Protein AF-A0A4Z0QQQ1-F1 (afdb_monomer_lite)

Structure (mmCIF, N/CA/C/O backbone):
data_AF-A0A4Z0QQQ1-F1
#
_entry.id   AF-A0A4Z0QQQ1-F1
#
loop_
_atom_site.group_PDB
_atom_site.id
_atom_site.type_symbol
_atom_site.label_atom_id
_atom_site.label_alt_id
_atom_site.label_comp_id
_atom_site.label_asym_id
_atom_site.label_entity_id
_atom_site.label_seq_id
_atom_site.pdbx_PDB_ins_code
_atom_site.Cartn_x
_atom_site.Cartn_y
_atom_site.Cartn_z
_atom_site.occupancy
_atom_site.B_iso_or_equiv
_atom_site.auth_seq_id
_atom_site.auth_comp_id
_atom_site.auth_asym_id
_atom_site.auth_atom_id
_atom_site.pdbx_PDB_model_num
ATOM 1 N N . MET A 1 1 ? -60.550 -62.034 16.118 1.00 42.09 1 MET A N 1
ATOM 2 C CA . MET A 1 1 ? -59.163 -62.390 15.754 1.00 42.09 1 MET A CA 1
ATOM 3 C C . MET A 1 1 ? -58.544 -61.155 15.108 1.00 42.09 1 MET A C 1
ATOM 5 O O . MET A 1 1 ? -58.956 -60.855 13.997 1.00 42.09 1 MET A O 1
ATOM 9 N N . LYS A 1 2 ? -57.626 -60.482 15.833 1.00 39.50 2 LYS A N 1
ATOM 10 C CA . LYS A 1 2 ? -56.804 -59.295 15.478 1.00 39.50 2 LYS A CA 1
ATOM 11 C C . LYS A 1 2 ? -57.533 -57.987 15.138 1.00 39.50 2 LYS A C 1
ATOM 13 O O . LYS A 1 2 ? -58.481 -58.012 14.375 1.00 39.50 2 LYS A O 1
ATOM 18 N N . ASP A 1 3 ? -57.077 -56.791 15.489 1.00 44.31 3 ASP A N 1
ATOM 19 C CA . ASP A 1 3 ? -56.323 -56.190 16.608 1.00 44.31 3 ASP A CA 1
ATOM 20 C C . ASP A 1 3 ? -56.329 -54.678 16.269 1.00 44.31 3 ASP A C 1
ATOM 22 O O . ASP A 1 3 ? -55.948 -54.344 15.144 1.00 44.31 3 ASP A O 1
ATOM 26 N N . PRO A 1 4 ? -56.771 -53.750 17.141 1.00 48.44 4 PRO A N 1
ATOM 27 C CA . PRO A 1 4 ? -56.826 -52.325 16.823 1.00 48.44 4 PRO A CA 1
ATOM 28 C C . PRO A 1 4 ? -55.568 -51.629 17.356 1.00 48.44 4 PRO A C 1
ATOM 30 O O . PRO A 1 4 ? -55.574 -51.058 18.442 1.00 48.44 4 PRO A O 1
ATOM 33 N N . LYS A 1 5 ? -54.455 -51.721 16.625 1.00 47.34 5 LYS A N 1
ATOM 34 C CA . LYS A 1 5 ? -53.219 -50.982 16.932 1.00 47.34 5 LYS A CA 1
ATOM 35 C C . LYS A 1 5 ? -52.421 -50.700 15.662 1.00 47.34 5 LYS A C 1
ATOM 37 O O . LYS A 1 5 ? -51.537 -51.468 15.302 1.00 47.34 5 LYS A O 1
ATOM 42 N N . SER A 1 6 ? -52.724 -49.582 15.011 1.00 45.16 6 SER A N 1
ATOM 43 C CA . SER A 1 6 ? -51.764 -48.860 14.158 1.00 45.16 6 SER A CA 1
ATOM 44 C C . SER A 1 6 ? -52.236 -47.429 13.861 1.00 45.16 6 SER A C 1
ATOM 46 O O . SER A 1 6 ? -52.055 -46.933 12.756 1.00 45.16 6 SER A O 1
ATOM 48 N N . GLU A 1 7 ? -52.886 -46.785 14.836 1.00 46.78 7 GLU A N 1
ATOM 49 C CA . GLU A 1 7 ? -53.282 -45.362 14.792 1.00 46.78 7 GLU A CA 1
ATOM 50 C C . GLU A 1 7 ? -52.497 -44.512 15.810 1.00 46.78 7 GLU A C 1
ATOM 52 O O . GLU A 1 7 ? -52.749 -43.325 15.981 1.00 46.78 7 GLU A O 1
ATOM 57 N N . GLN A 1 8 ? -51.509 -45.114 16.473 1.00 43.97 8 GLN A N 1
ATOM 58 C CA . GLN A 1 8 ? -50.489 -44.421 17.252 1.00 43.97 8 GLN A CA 1
ATOM 59 C C . GLN A 1 8 ? -49.208 -44.487 16.435 1.00 43.97 8 GLN A C 1
ATOM 61 O O . GLN A 1 8 ? -48.732 -45.589 16.198 1.00 43.97 8 GLN A O 1
ATOM 66 N N . ASP A 1 9 ? -48.774 -43.334 15.921 1.00 42.41 9 ASP A N 1
ATOM 67 C CA . ASP A 1 9 ? -47.376 -42.972 15.598 1.00 42.41 9 ASP A CA 1
ATOM 68 C C . ASP A 1 9 ? -47.282 -41.744 14.671 1.00 42.41 9 ASP A C 1
ATOM 70 O O . ASP A 1 9 ? -46.243 -41.483 14.069 1.00 42.41 9 ASP A O 1
ATOM 74 N N . GLN A 1 10 ? -48.333 -40.923 14.574 1.00 41.22 10 GLN A N 1
ATOM 75 C CA . GLN A 1 10 ? -48.206 -39.559 14.041 1.00 41.22 10 GLN A CA 1
ATOM 76 C C . GLN A 1 10 ? -48.867 -38.518 14.952 1.00 41.22 10 GLN A C 1
ATOM 78 O O . GLN A 1 10 ? -49.454 -37.540 14.505 1.00 41.22 10 GLN A O 1
ATOM 83 N N . GLU A 1 11 ? -48.689 -38.687 16.261 1.00 43.47 11 GLU A N 1
ATOM 84 C CA . GLU A 1 11 ? -48.630 -37.559 17.194 1.00 43.47 11 GLU A CA 1
ATOM 85 C C . GLU A 1 11 ? -47.199 -36.991 17.187 1.00 43.47 11 GLU A C 1
ATOM 87 O O . GLU A 1 11 ? -46.450 -37.101 18.152 1.00 43.47 11 GLU A O 1
ATOM 92 N N . VAL A 1 12 ? -46.780 -36.367 16.082 1.00 46.19 12 VAL A N 1
ATOM 93 C CA . VAL A 1 12 ? -45.604 -35.480 16.109 1.00 46.19 12 VAL A CA 1
ATOM 94 C C . VAL A 1 12 ? -46.102 -34.056 16.327 1.00 46.19 12 VAL A C 1
ATOM 96 O O . VAL A 1 12 ? -46.286 -33.265 15.410 1.00 46.19 12 VAL A O 1
ATOM 99 N N . ASN A 1 13 ? -46.419 -33.820 17.598 1.00 44.34 13 ASN A N 1
ATOM 100 C CA . ASN A 1 13 ? -46.290 -32.579 18.353 1.00 44.34 13 ASN A CA 1
ATOM 101 C C . ASN A 1 13 ? -46.355 -31.261 17.551 1.00 44.34 13 ASN A C 1
ATOM 103 O O . ASN A 1 13 ? -45.357 -30.739 17.058 1.00 44.34 13 ASN A O 1
ATOM 107 N N . LYS A 1 14 ? -47.552 -30.671 17.541 1.00 46.72 14 LYS A N 1
ATOM 108 C CA . LYS A 1 14 ? -47.892 -29.364 16.965 1.00 46.72 14 LYS A CA 1
ATOM 109 C C . LYS A 1 14 ? -47.519 -28.178 17.876 1.00 46.72 14 LYS A C 1
ATOM 111 O O . LYS A 1 14 ? -48.187 -27.150 17.832 1.00 46.72 14 LYS A O 1
ATOM 116 N N . ASN A 1 15 ? -46.467 -28.307 18.687 1.00 40.41 15 ASN A N 1
ATOM 117 C CA . ASN A 1 15 ? -45.947 -27.234 19.542 1.00 40.41 15 ASN A CA 1
ATOM 118 C C . ASN A 1 15 ? -44.596 -26.731 19.019 1.00 40.41 15 ASN A C 1
ATOM 120 O O . ASN A 1 15 ? -43.582 -26.782 19.713 1.00 40.41 15 ASN A O 1
ATOM 124 N N . SER A 1 16 ? -44.564 -26.233 17.784 1.00 47.38 16 SER A N 1
ATOM 125 C CA . SER A 1 16 ? -43.471 -25.365 17.353 1.00 47.38 16 SER A CA 1
ATOM 126 C C . SER A 1 16 ? -43.732 -23.969 17.918 1.00 47.38 16 SER A C 1
ATOM 128 O O . SER A 1 16 ? -44.649 -23.274 17.477 1.00 47.38 16 SER A O 1
ATOM 130 N N . VAL A 1 17 ? -42.946 -23.604 18.932 1.00 46.91 17 VAL A N 1
ATOM 131 C CA . VAL A 1 17 ? -42.748 -22.236 19.436 1.00 46.91 17 VAL A CA 1
ATOM 132 C C . VAL A 1 17 ? -42.812 -21.237 18.267 1.00 46.91 17 VAL A C 1
ATOM 134 O O . VAL A 1 17 ? -42.185 -21.511 17.242 1.00 46.91 17 VAL A O 1
ATOM 137 N N . PRO A 1 18 ? -43.544 -20.109 18.368 1.00 45.59 18 PRO A N 1
ATOM 138 C CA . PRO A 1 18 ? -43.595 -19.130 17.288 1.00 45.59 18 PRO A CA 1
ATOM 139 C C . PRO A 1 18 ? -42.171 -18.656 16.989 1.00 45.59 18 PRO A C 1
ATOM 141 O O . PRO A 1 18 ? -41.492 -18.102 17.852 1.00 45.59 18 PRO A O 1
ATOM 144 N N . THR A 1 19 ? -41.697 -18.944 15.781 1.00 51.25 19 THR A N 1
ATOM 145 C CA . THR A 1 19 ? -40.333 -18.685 15.336 1.00 51.25 19 THR A CA 1
ATOM 146 C C . THR A 1 19 ? -40.106 -17.172 15.271 1.00 51.25 19 THR A C 1
ATOM 148 O O . THR A 1 19 ? -40.460 -16.514 14.301 1.00 51.25 19 THR A O 1
ATOM 151 N N . ILE A 1 20 ? -39.491 -16.596 16.308 1.00 53.69 20 ILE A N 1
ATOM 152 C CA . ILE A 1 20 ? -39.020 -15.192 16.339 1.00 53.69 20 ILE A CA 1
ATOM 153 C C . ILE A 1 20 ? -37.845 -14.969 15.344 1.00 53.69 20 ILE A C 1
ATOM 155 O O . ILE A 1 20 ? -37.378 -13.853 15.135 1.00 53.69 20 ILE A O 1
ATOM 159 N N . SER A 1 21 ? -37.388 -16.035 14.680 1.00 58.62 21 SER A N 1
ATOM 160 C CA . SER A 1 21 ? -36.176 -16.093 13.855 1.00 58.62 21 SER A CA 1
ATOM 161 C C . SER A 1 21 ? -36.237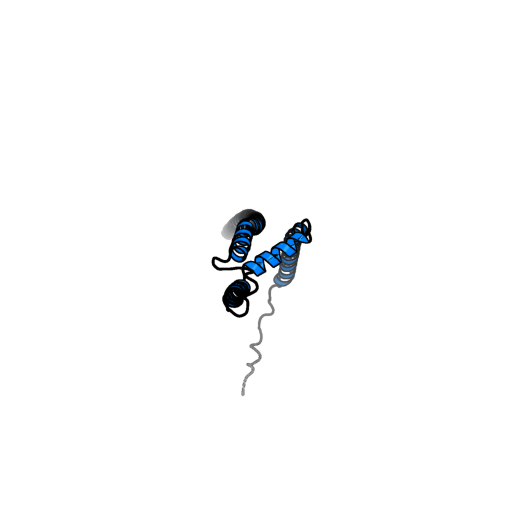 -15.262 12.566 1.00 58.62 21 SER A C 1
ATOM 163 O O . SER A 1 21 ? -35.264 -14.587 12.237 1.00 58.62 21 SER A O 1
ATOM 165 N N . ASP A 1 22 ? -37.364 -15.253 11.852 1.00 61.09 22 ASP A N 1
ATOM 166 C CA . ASP A 1 22 ? -37.384 -14.740 10.470 1.00 61.09 22 ASP A CA 1
ATOM 167 C C . ASP A 1 22 ? -37.420 -13.202 10.419 1.00 61.09 22 ASP A C 1
ATOM 169 O O . ASP A 1 22 ? -36.726 -12.569 9.627 1.00 61.09 22 ASP A O 1
ATOM 173 N N . ALA A 1 23 ? -38.136 -12.569 11.355 1.00 61.34 23 ALA A N 1
ATOM 174 C CA . ALA A 1 23 ? -38.195 -11.109 11.460 1.00 61.34 23 ALA A CA 1
ATOM 175 C C . ALA A 1 23 ? -36.884 -10.483 11.980 1.00 61.34 23 ALA A C 1
ATOM 177 O O . ALA A 1 23 ? -36.629 -9.295 11.763 1.00 61.34 23 ALA A O 1
ATOM 178 N N . HIS A 1 24 ? -36.068 -11.252 12.707 1.00 63.09 24 HIS A N 1
ATOM 179 C CA . HIS A 1 24 ? -34.756 -10.813 13.186 1.00 63.09 24 HIS A CA 1
ATOM 180 C C . HIS A 1 24 ? -33.672 -11.005 12.124 1.00 63.09 24 HIS A C 1
ATOM 182 O O . HIS A 1 24 ? -32.846 -10.107 11.965 1.00 63.09 24 HIS A O 1
ATOM 188 N N . ALA A 1 25 ? -33.731 -12.084 11.339 1.00 66.12 25 ALA A N 1
ATOM 189 C CA . ALA A 1 25 ? -32.849 -12.294 10.192 1.00 66.12 25 ALA A CA 1
ATOM 190 C C . ALA A 1 25 ? -32.957 -11.141 9.174 1.00 66.12 25 ALA A C 1
ATOM 192 O O . ALA A 1 25 ? -31.956 -10.492 8.878 1.00 66.12 25 ALA A O 1
ATOM 193 N N . ASP A 1 26 ? -34.179 -10.765 8.778 1.00 72.56 26 ASP A N 1
ATOM 194 C CA . ASP A 1 26 ? -34.424 -9.642 7.855 1.00 72.56 26 ASP A CA 1
ATOM 195 C C . ASP A 1 26 ? -33.964 -8.281 8.403 1.00 72.56 26 ASP A C 1
ATOM 197 O O . ASP A 1 26 ? -33.761 -7.309 7.666 1.00 72.56 26 ASP A O 1
ATOM 201 N N . ARG A 1 27 ? -33.884 -8.137 9.728 1.00 72.25 27 ARG A N 1
ATOM 202 C CA . ARG A 1 27 ? -33.399 -6.907 10.361 1.00 72.25 27 ARG A CA 1
ATOM 203 C C . ARG A 1 27 ? -31.875 -6.865 10.377 1.00 72.25 27 ARG A C 1
ATOM 205 O O . ARG A 1 27 ? -31.319 -5.802 10.119 1.00 72.25 27 ARG A O 1
ATOM 212 N N . ILE A 1 28 ? -31.226 -7.996 10.644 1.00 70.19 28 ILE A N 1
ATOM 213 C CA . ILE A 1 28 ? -29.768 -8.121 10.595 1.00 70.19 28 ILE A CA 1
ATOM 214 C C . ILE A 1 28 ? -29.271 -7.898 9.165 1.00 70.19 28 ILE A C 1
ATOM 216 O O . ILE A 1 28 ? -28.372 -7.085 8.981 1.00 70.19 28 ILE A O 1
ATOM 220 N N . ASP A 1 29 ? -29.910 -8.496 8.158 1.00 74.50 29 ASP A N 1
ATOM 221 C CA . ASP A 1 29 ? -29.519 -8.301 6.755 1.00 74.50 29 ASP A CA 1
ATOM 222 C C . ASP A 1 29 ? -29.621 -6.833 6.324 1.00 74.50 29 ASP A C 1
ATOM 224 O O . ASP A 1 29 ? -28.695 -6.296 5.720 1.00 74.50 29 ASP A O 1
ATOM 228 N N . ARG A 1 30 ? -30.687 -6.125 6.725 1.00 77.12 30 ARG A N 1
ATOM 229 C CA . ARG A 1 30 ? -30.819 -4.684 6.448 1.00 77.12 30 ARG A CA 1
ATOM 230 C C . ARG A 1 30 ? -29.737 -3.844 7.119 1.00 77.12 30 ARG A C 1
ATOM 232 O O . ARG A 1 30 ? -29.249 -2.901 6.505 1.00 77.12 30 ARG A O 1
ATOM 239 N N . LEU A 1 31 ? -29.354 -4.178 8.351 1.00 73.69 31 LEU A N 1
ATOM 240 C CA . LEU A 1 31 ? -28.286 -3.473 9.066 1.00 73.69 31 LEU A CA 1
ATOM 241 C C . LEU A 1 31 ? -26.913 -3.750 8.444 1.00 73.69 31 LEU A C 1
ATOM 243 O O . LEU A 1 31 ? -26.099 -2.835 8.330 1.00 73.69 31 LEU A O 1
ATOM 247 N N . VAL A 1 32 ? -26.669 -4.985 8.000 1.00 73.75 32 VAL A N 1
ATOM 248 C CA . VAL A 1 32 ? -25.444 -5.368 7.288 1.00 73.75 32 VAL A CA 1
ATOM 249 C C . VAL A 1 32 ? -25.356 -4.643 5.946 1.00 73.75 32 VAL A C 1
ATOM 251 O O . VAL A 1 32 ? -24.309 -4.075 5.636 1.00 73.75 32 VAL A O 1
ATOM 254 N N . ASP A 1 33 ? -26.443 -4.598 5.177 1.00 75.81 33 ASP A N 1
ATOM 255 C CA . ASP A 1 33 ? -26.482 -3.902 3.890 1.00 75.81 33 ASP A CA 1
ATOM 256 C C . ASP A 1 33 ? -26.346 -2.383 4.045 1.00 75.81 33 ASP A C 1
ATOM 258 O O . ASP A 1 33 ? -25.587 -1.748 3.306 1.00 75.81 33 ASP A O 1
ATOM 262 N N . GLU A 1 34 ? -27.005 -1.789 5.042 1.00 74.06 34 GLU A N 1
ATOM 263 C CA . GLU A 1 34 ? -26.876 -0.366 5.360 1.00 74.06 34 GLU A CA 1
ATOM 264 C C . GLU A 1 34 ? -25.437 -0.022 5.767 1.00 74.06 34 GLU A C 1
ATOM 266 O O . GLU A 1 34 ? -24.847 0.913 5.218 1.00 74.06 34 GLU A O 1
ATOM 271 N N . TYR A 1 35 ? -24.821 -0.825 6.639 1.00 68.81 35 TYR A N 1
ATOM 272 C CA . TYR A 1 35 ? -23.436 -0.640 7.068 1.00 68.81 35 TYR A CA 1
ATOM 273 C C . TYR A 1 35 ? -22.443 -0.796 5.909 1.00 68.81 35 TYR A C 1
ATOM 275 O O . TYR A 1 35 ? -21.571 0.054 5.704 1.00 68.81 3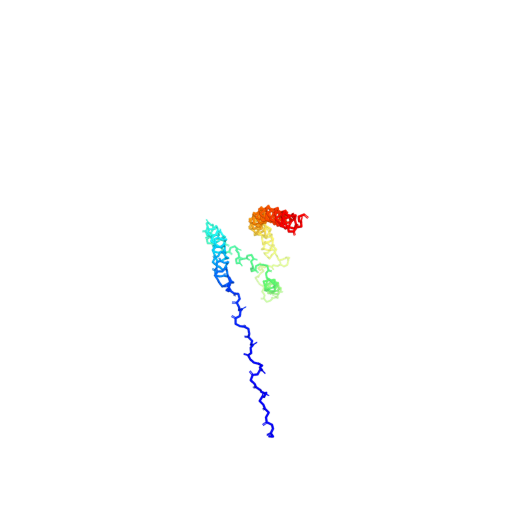5 TYR A O 1
ATOM 283 N N . LYS A 1 36 ? -22.616 -1.839 5.090 1.00 68.75 36 LYS A N 1
ATOM 284 C CA . LYS A 1 36 ? -21.802 -2.093 3.897 1.00 68.75 36 LYS A CA 1
ATOM 285 C C . LYS A 1 36 ? -21.917 -0.940 2.906 1.00 68.75 36 LYS A C 1
ATOM 287 O O . LYS A 1 36 ? -20.901 -0.470 2.397 1.00 68.75 36 LYS A O 1
ATOM 292 N N . SER A 1 37 ? -23.126 -0.429 2.678 1.00 71.00 37 SER A N 1
ATOM 293 C CA . SER A 1 37 ? -23.339 0.725 1.805 1.00 71.00 37 SER A CA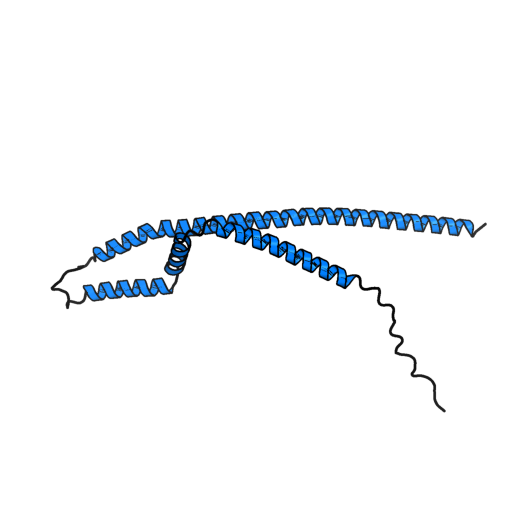 1
ATOM 294 C C . SER A 1 37 ? -22.637 1.978 2.338 1.00 71.00 37 SER A C 1
ATOM 296 O O . SER A 1 37 ? -21.972 2.676 1.573 1.00 71.00 37 SER A O 1
ATOM 298 N N . HIS A 1 38 ? -22.688 2.234 3.648 1.00 68.75 38 HIS A N 1
ATOM 299 C CA . HIS A 1 38 ? -22.091 3.422 4.252 1.00 68.75 38 HIS A CA 1
ATOM 300 C C . HIS A 1 38 ? -20.560 3.405 4.169 1.00 68.75 38 HIS A C 1
ATOM 302 O O . HIS A 1 38 ? -19.952 4.409 3.795 1.00 68.75 38 HIS A O 1
ATOM 308 N N . ILE A 1 39 ? -19.938 2.253 4.429 1.00 65.31 39 ILE A N 1
ATOM 309 C CA . ILE A 1 39 ? -18.484 2.059 4.321 1.00 65.31 39 ILE A CA 1
ATOM 310 C C . ILE A 1 39 ? -18.035 2.217 2.861 1.00 65.31 39 ILE A C 1
ATOM 312 O O . ILE A 1 39 ? -17.131 3.000 2.564 1.00 65.31 39 ILE A O 1
ATOM 316 N N . LEU A 1 40 ? -18.707 1.535 1.927 1.00 63.31 40 LEU A N 1
ATOM 317 C CA . LEU A 1 40 ? -18.362 1.578 0.501 1.00 63.31 40 LEU A CA 1
ATOM 318 C C . LEU A 1 40 ? -18.535 2.978 -0.097 1.00 63.31 40 LEU A C 1
ATOM 320 O O . LEU A 1 40 ? -17.747 3.390 -0.949 1.00 63.31 40 LEU A O 1
ATOM 324 N N . THR A 1 41 ? -19.535 3.731 0.364 1.00 64.31 41 THR A N 1
ATOM 325 C CA . THR A 1 41 ? -19.772 5.100 -0.108 1.00 64.31 41 THR A CA 1
ATOM 326 C C . THR A 1 41 ? -18.695 6.053 0.405 1.00 64.31 41 THR A C 1
ATOM 328 O O . THR A 1 41 ? -18.239 6.908 -0.350 1.00 64.31 41 THR A O 1
ATOM 331 N N . GLN A 1 42 ? -18.224 5.896 1.647 1.00 62.50 42 GLN A N 1
ATOM 332 C CA . GLN A 1 42 ? -17.149 6.738 2.187 1.00 62.50 42 GLN A CA 1
ATOM 333 C C . GLN A 1 42 ? -15.772 6.421 1.587 1.00 62.50 42 GLN A C 1
ATOM 335 O O . GLN A 1 42 ? -14.978 7.345 1.399 1.00 62.50 42 GLN A O 1
ATOM 340 N N . LEU A 1 43 ? -15.520 5.159 1.223 1.00 59.03 43 LEU A N 1
ATOM 341 C CA . LEU A 1 43 ? -14.327 4.753 0.475 1.00 59.03 43 LEU A CA 1
ATOM 342 C C . LEU A 1 43 ? -14.349 5.325 -0.956 1.00 59.03 43 LEU A C 1
ATOM 344 O O . LEU A 1 43 ? -13.408 6.000 -1.369 1.00 59.03 43 LEU A O 1
ATOM 348 N N . ASN A 1 44 ? -15.459 5.165 -1.687 1.00 57.41 44 ASN A N 1
ATOM 349 C CA . ASN A 1 44 ? -15.573 5.644 -3.072 1.00 57.41 44 ASN A CA 1
ATOM 350 C C . ASN A 1 44 ? -15.662 7.174 -3.205 1.00 57.41 44 ASN A C 1
ATOM 352 O O . ASN A 1 44 ? -15.111 7.745 -4.146 1.00 57.41 44 ASN A O 1
ATOM 356 N N . ALA A 1 45 ? -16.344 7.867 -2.285 1.00 56.66 45 ALA A N 1
ATOM 357 C CA . ALA A 1 45 ? -16.544 9.317 -2.374 1.00 56.66 45 ALA A CA 1
ATOM 358 C C . ALA A 1 45 ? -15.251 10.127 -2.172 1.00 56.66 45 ALA A C 1
ATOM 360 O O . ALA A 1 45 ? -15.205 11.305 -2.531 1.00 56.66 45 ALA A O 1
ATOM 361 N N . ARG A 1 46 ? -14.198 9.517 -1.608 1.00 53.16 46 ARG A N 1
ATOM 362 C CA . ARG A 1 46 ? -12.899 10.171 -1.382 1.00 53.16 46 ARG A CA 1
ATOM 363 C C . ARG A 1 46 ? -11.855 9.829 -2.441 1.00 53.16 46 ARG A C 1
ATOM 365 O O . ARG A 1 46 ? -11.062 10.706 -2.770 1.00 53.16 46 ARG A O 1
ATOM 372 N N . GLU A 1 47 ? -11.930 8.646 -3.052 1.00 52.38 47 GLU A N 1
ATOM 373 C CA . GLU A 1 47 ? -11.135 8.281 -4.240 1.00 52.38 47 GLU A CA 1
ATOM 374 C C . GLU A 1 47 ? -11.405 9.249 -5.415 1.00 52.38 47 GLU A C 1
ATOM 376 O O . GLU A 1 47 ? -10.521 9.575 -6.203 1.00 52.38 47 GLU A O 1
ATOM 381 N N . TYR A 1 48 ? -12.628 9.787 -5.510 1.00 46.91 48 TYR A N 1
ATOM 382 C CA . TYR A 1 48 ? -13.052 10.636 -6.629 1.00 46.91 48 TYR A CA 1
ATOM 383 C C . TYR A 1 48 ? -12.537 12.082 -6.603 1.00 46.91 48 TYR A C 1
ATOM 385 O O . TYR A 1 48 ? -12.749 12.809 -7.575 1.00 46.91 48 TYR A O 1
ATOM 393 N N . ARG A 1 49 ? -11.888 12.536 -5.521 1.00 47.84 49 ARG A N 1
ATOM 394 C CA . ARG A 1 49 ? -11.545 13.962 -5.375 1.00 47.84 49 ARG A CA 1
ATOM 395 C C . ARG A 1 49 ? -10.166 14.352 -5.911 1.00 47.84 49 ARG A C 1
ATOM 397 O O . ARG A 1 49 ? -9.912 15.546 -6.017 1.00 47.84 49 ARG A O 1
ATOM 404 N N . GLU A 1 50 ? -9.338 13.391 -6.331 1.00 51.44 50 GLU A N 1
ATOM 405 C CA . GLU A 1 50 ? -8.011 13.660 -6.915 1.00 51.44 50 GLU A CA 1
ATOM 406 C C . GLU A 1 50 ? -7.653 12.796 -8.137 1.00 51.44 50 GLU A C 1
ATOM 408 O O . GLU A 1 50 ? -6.486 12.690 -8.492 1.00 51.44 50 GLU A O 1
ATOM 413 N N . THR A 1 51 ? -8.613 12.213 -8.866 1.00 49.12 51 THR A N 1
ATOM 414 C CA . THR A 1 51 ? -8.294 11.517 -10.132 1.00 49.12 51 THR A CA 1
ATOM 415 C C . THR A 1 51 ? -8.042 12.510 -11.269 1.00 49.12 51 THR A C 1
ATOM 417 O O . THR A 1 51 ? -8.762 12.605 -12.264 1.00 49.12 51 THR A O 1
ATOM 420 N N . THR A 1 52 ? -6.960 13.275 -11.144 1.00 60.25 52 THR A N 1
ATOM 421 C CA . THR A 1 52 ? -6.391 14.001 -12.274 1.00 60.25 52 THR A CA 1
ATOM 422 C C . THR A 1 52 ? -5.928 12.960 -13.291 1.00 60.25 52 THR A C 1
ATOM 424 O O . THR A 1 52 ? -5.348 11.935 -12.939 1.00 60.25 52 THR A O 1
ATOM 427 N N . ARG A 1 53 ? -6.180 13.185 -14.585 1.00 60.53 53 ARG A N 1
ATOM 428 C CA . ARG A 1 53 ? -5.842 12.236 -15.671 1.00 60.53 53 ARG A CA 1
ATOM 429 C C . ARG A 1 53 ? -4.362 11.801 -15.664 1.00 60.53 53 ARG A C 1
ATOM 431 O O . ARG A 1 53 ? -4.040 10.756 -16.226 1.00 60.53 53 ARG A O 1
ATOM 438 N N . SER A 1 54 ? -3.492 12.585 -15.024 1.00 61.25 54 SER A N 1
ATOM 439 C CA . SER A 1 54 ? -2.083 12.285 -14.750 1.00 61.25 54 SER A CA 1
ATOM 440 C C . SER A 1 54 ? -1.878 11.075 -13.839 1.00 61.25 54 SER A C 1
ATOM 442 O O . SER A 1 54 ? -0.981 10.281 -14.105 1.00 61.25 54 SER A O 1
ATOM 444 N N . ASP A 1 55 ? -2.723 10.880 -12.829 1.00 64.06 55 ASP A N 1
ATOM 445 C CA . ASP A 1 55 ? -2.551 9.822 -11.827 1.00 64.06 55 ASP A CA 1
ATOM 446 C C . ASP A 1 55 ? -2.849 8.451 -12.422 1.00 64.06 55 ASP A C 1
ATOM 448 O O . ASP A 1 55 ? -2.094 7.498 -12.239 1.00 64.06 55 ASP A O 1
ATOM 452 N N . HIS A 1 56 ? -3.878 8.372 -13.269 1.00 69.31 56 HIS A N 1
ATOM 453 C CA . HIS A 1 56 ? -4.160 7.160 -14.032 1.00 69.31 56 HIS A CA 1
ATOM 454 C C . HIS A 1 56 ? -3.052 6.806 -15.032 1.00 69.31 56 HIS A C 1
ATOM 456 O O . HIS A 1 56 ? -2.853 5.626 -15.329 1.00 69.31 56 HIS A O 1
ATOM 462 N N . LEU A 1 57 ? -2.346 7.801 -15.581 1.00 68.25 57 LEU A N 1
ATOM 463 C CA . LEU A 1 57 ? -1.226 7.553 -16.487 1.00 68.25 57 LEU A CA 1
ATOM 464 C C . LEU A 1 57 ? 0.009 7.088 -15.708 1.00 68.25 57 LEU A C 1
ATOM 466 O O . LEU A 1 57 ? 0.622 6.094 -16.093 1.00 68.25 57 LEU A O 1
ATOM 470 N N . ALA A 1 58 ? 0.323 7.751 -14.592 1.00 67.12 58 ALA A N 1
ATOM 471 C CA . ALA A 1 58 ? 1.406 7.365 -13.693 1.00 67.12 58 ALA A CA 1
ATOM 472 C C . ALA A 1 58 ? 1.224 5.931 -13.174 1.00 67.12 58 ALA A C 1
ATOM 474 O O . ALA A 1 58 ? 2.182 5.163 -13.150 1.00 67.12 58 ALA A O 1
ATOM 475 N N . ASP A 1 59 ? -0.009 5.530 -12.868 1.00 67.62 59 ASP A N 1
ATOM 476 C CA . ASP A 1 59 ? -0.311 4.183 -12.376 1.00 67.62 59 ASP A CA 1
ATOM 477 C C . ASP A 1 59 ? -0.122 3.106 -13.420 1.00 67.62 59 ASP A C 1
ATOM 479 O O . ASP A 1 59 ? 0.465 2.061 -13.141 1.00 67.62 59 ASP A O 1
ATOM 483 N N . LYS A 1 60 ? -0.546 3.374 -14.654 1.00 72.25 60 LYS A N 1
ATOM 484 C CA . LYS A 1 60 ? -0.296 2.456 -15.765 1.00 72.25 60 LYS A CA 1
ATOM 485 C C . LYS A 1 60 ? 1.195 2.321 -16.050 1.00 72.25 60 LYS A C 1
ATOM 487 O O . LYS A 1 60 ? 1.657 1.211 -16.297 1.00 72.25 60 LYS A O 1
ATOM 492 N N . VAL A 1 61 ? 1.946 3.421 -15.991 1.00 70.12 61 VAL A N 1
ATOM 493 C CA . VAL A 1 61 ? 3.400 3.410 -16.201 1.00 70.12 61 VAL A CA 1
ATOM 494 C C . VAL A 1 61 ? 4.116 2.675 -15.067 1.00 70.12 61 VAL A C 1
ATOM 496 O O . VAL A 1 61 ? 4.982 1.854 -15.351 1.00 70.12 61 VAL A O 1
ATOM 499 N N . ALA A 1 62 ? 3.730 2.887 -13.807 1.00 70.44 62 ALA A N 1
ATOM 500 C CA . ALA A 1 62 ? 4.310 2.193 -12.657 1.00 70.44 62 ALA A CA 1
ATOM 501 C C . ALA A 1 62 ? 4.042 0.678 -12.704 1.00 70.44 62 ALA A C 1
ATOM 503 O O . ALA A 1 62 ? 4.960 -0.123 -12.524 1.00 70.44 62 ALA A O 1
ATOM 504 N N . LEU A 1 63 ? 2.807 0.278 -13.025 1.00 70.12 63 LEU A N 1
ATOM 505 C CA . LEU A 1 63 ? 2.439 -1.132 -13.196 1.00 70.12 63 LEU A CA 1
ATOM 506 C C . LEU A 1 63 ? 3.160 -1.778 -14.389 1.00 70.12 63 LEU A C 1
ATOM 508 O O . LEU A 1 63 ? 3.540 -2.947 -14.325 1.00 70.12 63 LEU A O 1
ATOM 512 N N . PHE A 1 64 ? 3.372 -1.027 -15.472 1.00 73.25 64 PHE A N 1
ATOM 513 C CA . PHE A 1 64 ? 4.099 -1.504 -16.646 1.00 73.25 64 PHE A CA 1
ATOM 514 C C . PHE A 1 64 ? 5.602 -1.656 -16.374 1.00 73.25 64 PHE A C 1
ATOM 516 O O . PHE A 1 64 ? 6.166 -2.709 -16.664 1.00 73.25 64 PHE A O 1
ATOM 523 N N . ALA A 1 65 ? 6.235 -0.653 -15.759 1.00 72.31 65 ALA A N 1
ATOM 524 C CA . ALA A 1 65 ? 7.657 -0.665 -15.419 1.00 72.31 65 ALA A CA 1
ATOM 525 C C . ALA A 1 65 ? 8.017 -1.750 -14.385 1.00 72.31 65 ALA A C 1
ATOM 527 O O . ALA A 1 65 ? 9.127 -2.275 -14.411 1.00 72.31 65 ALA A O 1
ATOM 528 N N . GLY A 1 66 ? 7.076 -2.129 -13.511 1.00 71.94 66 GLY A N 1
ATOM 529 C CA . GLY A 1 66 ? 7.239 -3.225 -12.549 1.00 71.94 66 GLY A CA 1
ATOM 530 C C . GLY A 1 66 ? 6.990 -4.633 -13.109 1.00 71.94 66 GLY A C 1
ATOM 531 O O . GLY A 1 66 ? 7.093 -5.610 -12.370 1.00 71.94 66 GLY A O 1
ATOM 532 N N . SER A 1 67 ? 6.634 -4.776 -14.391 1.00 83.75 67 SER A N 1
ATOM 533 C CA . SER A 1 67 ? 6.284 -6.073 -14.977 1.00 83.75 67 SER A CA 1
ATOM 534 C C . SER A 1 67 ? 7.502 -6.843 -15.491 1.00 83.75 67 SER A C 1
ATOM 536 O O . SER A 1 67 ? 8.348 -6.307 -16.205 1.00 83.75 67 SER A O 1
ATOM 538 N N . TRP A 1 68 ? 7.520 -8.161 -15.271 1.00 84.19 68 TRP A N 1
ATOM 539 C CA . TRP A 1 68 ? 8.501 -9.076 -15.871 1.00 84.19 68 TRP A CA 1
ATOM 540 C C . TRP A 1 68 ? 8.562 -8.989 -17.404 1.00 84.19 68 TRP A C 1
ATOM 542 O O . TRP A 1 68 ? 9.629 -9.146 -17.995 1.00 84.19 68 TRP A O 1
ATOM 552 N N . LYS A 1 69 ? 7.434 -8.692 -18.065 1.00 86.75 69 LYS A N 1
ATOM 553 C CA . LYS A 1 69 ? 7.389 -8.528 -19.527 1.00 86.75 69 LYS A CA 1
ATOM 554 C C . LYS A 1 69 ? 8.162 -7.292 -19.995 1.00 86.75 69 LYS A C 1
ATOM 556 O O . LYS A 1 69 ? 8.799 -7.347 -21.042 1.00 86.75 69 LYS A O 1
ATOM 561 N N . PHE A 1 70 ? 8.129 -6.204 -19.223 1.00 85.25 70 PHE A N 1
ATOM 562 C CA . PHE A 1 70 ? 8.862 -4.980 -19.543 1.00 85.25 70 PHE A CA 1
ATOM 563 C C . PHE A 1 70 ? 10.370 -5.219 -19.507 1.00 85.25 70 PHE A C 1
ATOM 565 O O . PHE A 1 70 ? 11.057 -4.854 -20.456 1.00 85.25 70 PHE A O 1
ATOM 572 N N . ILE A 1 71 ? 10.862 -5.914 -18.475 1.00 87.12 71 ILE A N 1
ATOM 573 C CA . ILE A 1 71 ? 12.285 -6.258 -18.337 1.00 87.12 71 ILE A CA 1
ATOM 574 C C . ILE A 1 71 ? 12.770 -7.034 -19.569 1.00 87.12 71 ILE A C 1
ATOM 576 O O . ILE A 1 71 ? 13.771 -6.665 -20.172 1.00 87.12 71 ILE A O 1
ATOM 580 N N . ILE A 1 72 ? 12.025 -8.056 -20.002 1.00 90.69 72 ILE A N 1
ATOM 581 C CA . ILE A 1 72 ? 12.395 -8.881 -21.163 1.00 90.69 72 ILE A CA 1
ATOM 582 C C . ILE A 1 72 ? 12.457 -8.048 -22.452 1.00 90.69 72 ILE A C 1
ATOM 584 O O . ILE A 1 72 ? 13.422 -8.163 -23.210 1.00 90.69 72 ILE A O 1
ATOM 588 N N . ILE A 1 73 ? 11.454 -7.201 -22.705 1.00 90.88 73 ILE A N 1
ATOM 589 C CA . ILE A 1 73 ? 11.413 -6.338 -23.897 1.00 90.88 73 ILE A CA 1
ATOM 590 C C . ILE A 1 73 ? 12.555 -5.317 -23.862 1.00 90.88 73 ILE A C 1
ATOM 592 O O . ILE A 1 73 ? 13.245 -5.137 -24.864 1.00 90.88 73 ILE A O 1
ATOM 596 N N . PHE A 1 74 ? 12.782 -4.681 -22.712 1.00 88.31 74 PHE A N 1
ATOM 597 C CA . PHE A 1 74 ? 13.810 -3.660 -22.534 1.00 88.31 74 PHE A CA 1
ATOM 598 C C . PHE A 1 74 ? 15.218 -4.239 -22.706 1.00 88.31 74 PHE A C 1
ATOM 600 O O . PHE A 1 74 ? 16.015 -3.701 -23.472 1.00 88.31 74 PHE A O 1
ATOM 607 N N . THR A 1 75 ? 15.512 -5.384 -22.085 1.00 89.00 75 THR A N 1
ATOM 608 C CA . THR A 1 75 ? 16.789 -6.085 -22.275 1.00 89.00 75 THR A CA 1
ATOM 609 C C . THR A 1 75 ? 16.970 -6.537 -23.723 1.00 89.00 75 THR A C 1
ATOM 611 O O . THR A 1 75 ? 18.040 -6.327 -24.285 1.00 89.00 75 THR A O 1
ATOM 614 N N . SER A 1 76 ? 15.927 -7.079 -24.365 1.00 93.19 76 SER A N 1
ATOM 615 C CA . SER A 1 76 ? 15.993 -7.481 -25.780 1.00 93.19 76 SER A CA 1
ATOM 616 C C . SER A 1 76 ? 16.283 -6.293 -26.698 1.00 93.19 76 SER A C 1
ATOM 618 O O . SER A 1 76 ? 17.090 -6.411 -27.616 1.00 93.19 76 SER A O 1
ATOM 620 N N . PHE A 1 77 ? 15.670 -5.136 -26.430 1.00 90.44 77 PHE A N 1
ATOM 621 C CA . PHE A 1 77 ? 15.937 -3.892 -27.148 1.00 90.44 77 PHE A CA 1
ATOM 622 C C . PHE A 1 77 ? 17.389 -3.431 -26.973 1.00 90.44 77 PHE A C 1
ATOM 624 O O . PHE A 1 77 ? 18.038 -3.110 -27.965 1.00 90.44 77 PHE A O 1
ATOM 631 N N . LEU A 1 78 ? 17.926 -3.450 -25.746 1.00 88.25 78 LEU A N 1
ATOM 632 C CA . LEU A 1 78 ? 19.328 -3.097 -25.491 1.00 88.25 78 LEU A CA 1
ATOM 633 C C . LEU A 1 78 ? 20.290 -4.037 -26.227 1.00 88.25 78 LEU A C 1
ATOM 635 O O . LEU A 1 78 ? 21.214 -3.573 -26.893 1.00 88.25 78 LEU A O 1
ATOM 639 N N . THR A 1 79 ? 20.054 -5.350 -26.161 1.00 88.06 79 THR A N 1
ATOM 640 C CA . THR A 1 79 ? 20.861 -6.338 -26.887 1.00 88.06 79 THR A CA 1
ATOM 641 C C . THR A 1 79 ? 20.769 -6.123 -28.396 1.00 88.06 79 THR A C 1
ATOM 643 O O . THR A 1 79 ? 21.795 -6.123 -29.071 1.00 88.06 79 THR A O 1
ATOM 646 N N . PHE A 1 80 ? 19.570 -5.877 -28.930 1.00 88.69 80 PHE A N 1
ATOM 647 C CA . PHE A 1 80 ? 19.377 -5.581 -30.347 1.00 88.69 80 PHE A CA 1
ATOM 648 C C . PHE A 1 80 ? 20.114 -4.304 -30.771 1.00 88.69 80 PHE A C 1
ATOM 650 O O . PHE A 1 80 ? 20.789 -4.310 -31.796 1.00 88.69 80 PHE A O 1
ATOM 657 N N . TRP A 1 81 ? 20.051 -3.238 -29.970 1.00 83.75 81 TRP A N 1
ATOM 658 C CA . TRP A 1 81 ? 20.749 -1.977 -30.231 1.00 83.75 81 TRP A CA 1
ATOM 659 C C . TRP A 1 81 ? 22.270 -2.146 -30.254 1.00 83.75 81 TRP A C 1
ATOM 661 O O . TRP A 1 81 ? 22.937 -1.638 -31.158 1.00 83.75 81 TRP A O 1
ATOM 671 N N . MET A 1 82 ? 22.819 -2.888 -29.285 1.00 81.25 82 MET A N 1
ATOM 672 C CA . MET A 1 82 ? 24.247 -3.210 -29.227 1.00 81.25 82 MET A CA 1
ATOM 673 C C . MET A 1 82 ? 24.683 -4.028 -30.443 1.00 81.25 82 MET A C 1
ATOM 675 O O . MET A 1 82 ? 25.685 -3.695 -31.073 1.00 81.25 82 MET A O 1
ATOM 679 N N . VAL A 1 83 ? 23.922 -5.067 -30.803 1.00 83.31 83 VAL A N 1
ATOM 680 C CA . VAL A 1 83 ? 24.187 -5.910 -31.978 1.00 83.31 83 VAL A CA 1
ATOM 681 C C . VAL A 1 83 ? 24.129 -5.065 -33.253 1.00 83.31 83 VAL A C 1
ATOM 683 O O . VAL A 1 83 ? 25.098 -5.046 -34.004 1.00 83.31 83 VAL A O 1
ATOM 686 N N . TRP A 1 84 ? 23.070 -4.278 -33.455 1.00 79.69 84 TRP A N 1
ATOM 687 C CA . TRP A 1 84 ? 22.909 -3.398 -34.618 1.00 79.69 84 TRP A CA 1
ATOM 688 C C . TRP A 1 84 ? 24.068 -2.402 -34.793 1.00 79.69 84 TRP A C 1
ATOM 690 O O . TRP A 1 84 ? 24.558 -2.227 -35.908 1.00 79.69 84 TRP A O 1
ATOM 700 N N . ASN A 1 85 ? 24.542 -1.784 -33.705 1.00 75.06 85 ASN A N 1
ATOM 701 C CA . ASN A 1 85 ? 25.671 -0.845 -33.754 1.00 75.06 85 ASN A CA 1
ATOM 702 C C . ASN A 1 85 ? 27.045 -1.537 -33.849 1.00 75.06 85 ASN A C 1
ATOM 704 O O . ASN A 1 85 ? 27.996 -0.926 -34.329 1.00 75.06 85 ASN A O 1
ATOM 708 N N . THR A 1 86 ? 27.164 -2.802 -33.427 1.00 71.44 86 THR A N 1
ATOM 709 C CA . THR A 1 86 ? 28.421 -3.576 -33.492 1.00 71.44 86 THR A CA 1
ATOM 710 C C . THR A 1 86 ? 28.610 -4.285 -34.837 1.00 71.44 86 THR A C 1
ATOM 712 O O . THR A 1 86 ? 29.745 -4.550 -35.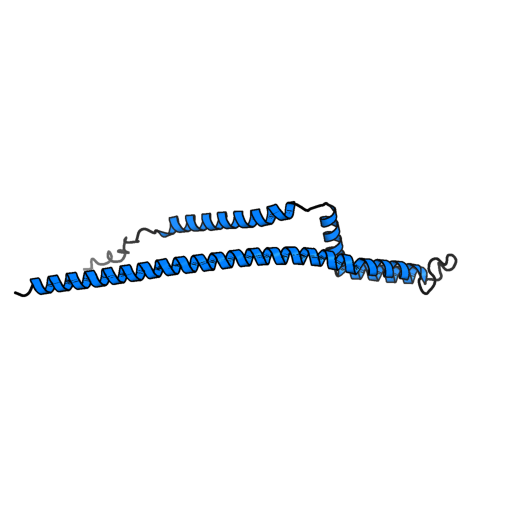234 1.00 71.44 86 THR A O 1
ATOM 715 N N . LEU A 1 87 ? 27.533 -4.599 -35.571 1.00 69.38 87 LEU A N 1
ATOM 716 C CA . LEU A 1 87 ? 27.665 -5.187 -36.904 1.00 69.38 87 LEU A CA 1
ATOM 717 C C . LEU A 1 87 ? 28.344 -4.195 -37.864 1.00 69.38 87 LEU A C 1
ATOM 719 O O . LEU A 1 87 ? 27.828 -3.117 -38.154 1.00 69.38 87 LEU A O 1
ATOM 723 N N . SER A 1 88 ? 29.476 -4.623 -38.435 1.00 56.03 88 SER A N 1
ATOM 724 C CA . SER A 1 88 ? 30.318 -3.866 -39.380 1.00 56.03 88 SER A CA 1
ATOM 725 C C . SER A 1 88 ? 29.609 -3.325 -40.629 1.00 56.03 88 SER A C 1
ATOM 727 O O . SER A 1 88 ? 30.193 -2.540 -41.372 1.00 56.03 88 SER A O 1
ATOM 729 N N . PHE A 1 89 ? 28.360 -3.719 -40.884 1.00 54.91 89 PHE A N 1
ATOM 730 C CA . PHE A 1 89 ? 27.569 -3.225 -42.011 1.00 54.91 89 PHE A CA 1
ATOM 731 C C . PHE A 1 89 ? 27.284 -1.713 -41.917 1.00 54.91 89 PHE A C 1
ATOM 733 O O . PHE A 1 89 ? 27.101 -1.053 -42.936 1.00 54.91 89 PHE A O 1
ATOM 740 N N . THR A 1 90 ? 27.329 -1.146 -40.706 1.00 55.41 90 THR A N 1
ATOM 741 C CA . THR A 1 90 ? 27.071 0.276 -40.424 1.00 55.41 90 THR A CA 1
ATOM 742 C C . THR A 1 90 ? 28.347 1.070 -40.107 1.00 55.41 90 THR A C 1
ATOM 744 O O . THR A 1 90 ? 28.268 2.211 -39.666 1.00 55.41 90 THR A O 1
ATOM 747 N N . SER A 1 91 ? 29.544 0.520 -40.361 1.00 53.56 91 SER A N 1
ATOM 748 C CA . SER A 1 91 ? 30.833 1.180 -40.064 1.00 53.56 91 SER A CA 1
ATOM 749 C C . SER A 1 91 ? 31.095 2.475 -40.857 1.00 53.56 91 SER A C 1
ATOM 751 O O . SER A 1 91 ? 32.035 3.198 -40.547 1.00 53.56 91 SER A O 1
ATOM 753 N N . ALA A 1 92 ? 30.279 2.809 -41.861 1.00 56.69 92 ALA A N 1
ATOM 754 C CA . ALA A 1 92 ? 30.346 4.104 -42.549 1.00 56.69 92 ALA A CA 1
ATOM 755 C C . ALA A 1 92 ? 29.622 5.238 -41.788 1.00 56.69 92 ALA A C 1
ATOM 757 O O . ALA A 1 92 ? 29.912 6.411 -42.011 1.00 56.69 92 ALA A O 1
ATOM 758 N N . LEU A 1 93 ? 28.707 4.902 -40.871 1.00 56.50 93 LEU A N 1
ATOM 759 C CA . LEU A 1 93 ? 27.928 5.836 -40.055 1.00 56.50 93 LEU A CA 1
ATOM 760 C C . LEU A 1 93 ? 28.104 5.441 -38.583 1.00 56.50 93 LEU A C 1
ATOM 762 O O . LEU A 1 93 ? 27.295 4.714 -38.015 1.00 56.50 93 LEU A O 1
ATOM 766 N N . HIS A 1 94 ? 29.200 5.906 -37.982 1.00 57.38 94 HIS A N 1
ATOM 767 C CA . HIS A 1 94 ? 29.561 5.701 -36.574 1.00 57.38 94 HIS A CA 1
ATOM 768 C C . HIS A 1 94 ? 28.587 6.438 -35.633 1.00 57.38 94 HIS A C 1
ATOM 770 O O . HIS A 1 94 ? 28.930 7.462 -35.047 1.00 57.38 94 HIS A O 1
ATOM 776 N N . PHE A 1 95 ? 27.350 5.954 -35.531 1.00 63.06 95 PHE A N 1
ATOM 777 C CA . PHE A 1 95 ? 26.293 6.591 -34.747 1.00 63.06 95 PHE A CA 1
ATOM 778 C C . PHE A 1 95 ? 26.479 6.387 -33.229 1.00 63.06 95 PHE A C 1
ATOM 780 O O . PHE A 1 95 ? 26.224 7.316 -32.469 1.00 63.06 95 PHE A O 1
ATOM 787 N N . ASP A 1 96 ? 26.975 5.219 -32.787 1.00 68.75 96 ASP A N 1
ATOM 788 C CA . ASP A 1 96 ? 27.264 4.924 -31.369 1.00 68.75 96 ASP A CA 1
ATOM 789 C C . ASP A 1 96 ? 28.393 3.874 -31.216 1.00 68.75 96 ASP A C 1
ATOM 791 O O . ASP A 1 96 ? 28.150 2.674 -31.082 1.00 68.75 96 ASP A O 1
ATOM 795 N N . VAL A 1 97 ? 29.656 4.315 -31.298 1.00 68.25 97 VAL A N 1
ATOM 796 C CA . VAL A 1 97 ? 30.849 3.447 -31.168 1.00 68.25 97 VAL A CA 1
ATOM 797 C C . VAL A 1 97 ? 31.054 3.037 -29.711 1.00 68.25 97 VAL A C 1
ATOM 799 O O . VAL A 1 97 ? 30.800 3.829 -28.802 1.00 68.25 97 VAL A O 1
ATOM 802 N N . ALA A 1 98 ? 31.560 1.821 -29.474 1.00 65.94 98 ALA A N 1
ATOM 803 C CA . ALA A 1 98 ? 31.980 1.379 -28.143 1.00 65.94 98 ALA A CA 1
ATOM 804 C C . ALA A 1 98 ? 32.859 2.469 -27.485 1.00 65.94 98 ALA A C 1
ATOM 806 O O . ALA A 1 98 ? 33.864 2.864 -28.083 1.00 65.94 98 ALA A O 1
ATOM 807 N N . PRO A 1 99 ? 32.480 3.004 -26.305 1.00 68.44 99 PRO A N 1
ATOM 808 C CA . PRO A 1 99 ? 31.690 2.371 -25.238 1.00 68.44 99 PRO A CA 1
ATOM 809 C C . PRO A 1 99 ? 30.170 2.691 -25.184 1.00 68.44 99 PRO A C 1
ATOM 811 O O . PRO A 1 99 ? 29.583 2.585 -24.110 1.00 68.44 99 PRO A O 1
ATOM 814 N N . PHE A 1 100 ? 29.518 3.043 -26.301 1.00 79.94 100 PHE A N 1
ATOM 815 C CA . PHE A 1 100 ? 28.071 3.337 -26.412 1.00 79.94 100 PHE A CA 1
ATOM 816 C C . PHE A 1 100 ? 27.598 4.540 -25.572 1.00 79.94 100 PHE A C 1
ATOM 818 O O . PHE A 1 100 ? 26.841 4.408 -24.603 1.00 79.94 100 PHE A O 1
ATOM 825 N N . ILE A 1 101 ? 28.066 5.742 -25.919 1.00 82.56 101 ILE A N 1
ATOM 826 C CA . ILE A 1 101 ? 27.804 6.971 -25.152 1.00 82.56 101 ILE A CA 1
ATOM 827 C C . ILE A 1 101 ? 26.315 7.338 -25.110 1.00 82.56 101 ILE A C 1
ATOM 829 O O . ILE A 1 101 ? 25.826 7.792 -24.073 1.00 82.56 101 ILE A O 1
ATOM 833 N N . LEU A 1 102 ? 25.579 7.112 -26.202 1.00 82.44 102 LEU A N 1
ATOM 834 C CA . LEU A 1 102 ? 24.155 7.449 -26.275 1.00 82.44 102 LEU A CA 1
ATOM 835 C C . LEU A 1 102 ? 23.318 6.488 -25.432 1.00 82.44 102 LEU A C 1
ATOM 837 O O . LEU A 1 102 ? 22.446 6.924 -24.678 1.00 82.44 102 LEU A O 1
ATOM 841 N N . LEU A 1 103 ? 23.618 5.190 -25.507 1.00 85.50 103 LEU A N 1
ATOM 842 C CA . LEU A 1 103 ? 22.958 4.181 -24.681 1.00 85.50 103 LEU A CA 1
ATOM 843 C C . LEU A 1 103 ? 23.209 4.440 -23.192 1.00 85.50 103 LEU A C 1
ATOM 845 O O . LEU A 1 103 ? 22.279 4.377 -22.389 1.00 85.50 103 LEU A O 1
ATOM 849 N N . ASN A 1 104 ? 24.439 4.805 -22.832 1.00 86.94 104 ASN A N 1
ATOM 850 C CA . ASN A 1 104 ? 24.791 5.143 -21.457 1.00 86.94 104 ASN A CA 1
ATOM 851 C C . ASN A 1 104 ? 24.054 6.403 -20.957 1.00 86.94 104 ASN A C 1
ATOM 853 O O . ASN A 1 104 ? 23.561 6.431 -19.826 1.00 86.94 104 ASN A O 1
ATOM 857 N N . LEU A 1 105 ? 23.897 7.422 -21.810 1.00 87.31 105 LEU A N 1
ATOM 858 C CA . LEU A 1 105 ? 23.128 8.628 -21.489 1.00 87.31 105 LEU A CA 1
ATOM 859 C C . LEU A 1 105 ? 21.650 8.305 -21.215 1.00 87.31 105 LEU A C 1
ATOM 861 O O . LEU A 1 105 ? 21.102 8.735 -20.198 1.00 87.31 105 LEU A O 1
ATOM 865 N N . ILE A 1 106 ? 21.015 7.519 -22.090 1.00 87.75 106 ILE A N 1
ATOM 866 C CA . ILE A 1 106 ? 19.605 7.121 -21.947 1.00 87.75 106 ILE A CA 1
ATOM 867 C C . ILE A 1 106 ? 19.403 6.287 -20.678 1.00 87.75 106 ILE A C 1
ATOM 869 O O . ILE A 1 106 ? 18.439 6.505 -19.938 1.00 87.75 106 ILE A O 1
ATOM 873 N N . LEU A 1 107 ? 20.313 5.351 -20.399 1.00 88.50 107 LEU A N 1
ATOM 874 C CA . LEU A 1 107 ? 20.232 4.489 -19.223 1.00 88.50 107 LEU A CA 1
ATOM 875 C C . LEU A 1 107 ? 20.392 5.293 -17.924 1.00 88.50 107 LEU A C 1
ATOM 877 O O . LEU A 1 107 ? 19.610 5.115 -16.991 1.00 88.50 107 LEU A O 1
ATOM 881 N N . SER A 1 108 ? 21.341 6.233 -17.899 1.00 90.50 108 SER A N 1
ATOM 882 C CA . SER A 1 108 ? 21.572 7.128 -16.758 1.00 90.50 108 SER A CA 1
ATOM 883 C C . SER A 1 108 ? 20.364 8.024 -16.481 1.00 90.50 108 SER A C 1
ATOM 885 O O . SER A 1 108 ? 19.932 8.152 -15.336 1.00 90.50 108 SER A O 1
ATOM 887 N N . PHE A 1 109 ? 19.770 8.602 -17.529 1.00 89.94 109 PHE A N 1
ATOM 888 C CA . PHE A 1 109 ? 18.545 9.391 -17.406 1.00 89.94 109 PHE A CA 1
ATOM 889 C C . PHE A 1 109 ? 17.385 8.539 -16.878 1.00 89.94 109 PHE A C 1
ATOM 891 O O . PHE A 1 109 ? 16.714 8.928 -15.928 1.00 89.94 109 PHE A O 1
ATOM 898 N N . THR A 1 110 ? 17.187 7.340 -17.429 1.00 87.44 110 THR A N 1
ATOM 899 C CA . THR A 1 110 ? 16.124 6.420 -16.991 1.00 87.44 110 THR A CA 1
ATOM 900 C C . THR A 1 110 ? 16.258 6.076 -15.505 1.00 87.44 110 THR A C 1
ATOM 902 O O . THR A 1 110 ? 15.283 6.177 -14.760 1.00 87.44 110 THR A O 1
ATOM 905 N N . ALA A 1 111 ? 17.472 5.747 -15.053 1.00 87.00 111 ALA A N 1
ATOM 906 C CA . ALA A 1 111 ? 17.749 5.443 -13.652 1.00 87.00 111 ALA A CA 1
ATOM 907 C C . ALA A 1 111 ? 17.472 6.641 -12.724 1.00 87.00 111 ALA A C 1
ATOM 909 O O . ALA A 1 111 ? 16.923 6.461 -11.636 1.00 87.00 111 ALA A O 1
ATOM 910 N N . ALA A 1 112 ? 17.782 7.866 -13.164 1.00 89.69 112 ALA A N 1
ATOM 911 C CA . ALA A 1 112 ? 17.535 9.080 -12.385 1.00 89.69 112 ALA A CA 1
ATOM 912 C C . ALA A 1 112 ? 16.038 9.317 -12.105 1.00 89.69 112 ALA A C 1
ATOM 914 O O . ALA A 1 112 ? 15.678 9.755 -11.012 1.00 89.69 112 ALA A O 1
ATOM 915 N N . PHE A 1 113 ? 15.154 8.989 -13.054 1.00 84.31 113 PHE A N 1
ATOM 916 C CA . PHE A 1 113 ? 13.700 9.127 -12.884 1.00 84.31 113 PHE A CA 1
ATOM 917 C C . PHE A 1 113 ? 13.041 7.941 -12.172 1.00 84.31 113 PHE A C 1
ATOM 919 O O . PHE A 1 113 ? 11.911 8.053 -11.694 1.00 84.31 113 PHE A O 1
ATOM 926 N N . GLN A 1 114 ? 13.742 6.817 -12.042 1.00 84.25 114 GLN A N 1
ATOM 927 C CA . GLN A 1 114 ? 13.185 5.602 -11.460 1.00 84.25 114 GLN A CA 1
ATOM 928 C C . GLN A 1 114 ? 12.871 5.764 -9.963 1.00 84.25 114 GLN A C 1
ATOM 930 O O . GLN A 1 114 ? 11.773 5.421 -9.525 1.00 84.25 114 GLN A O 1
ATOM 935 N N . ALA A 1 115 ? 13.791 6.336 -9.178 1.00 85.12 115 ALA A N 1
ATOM 936 C CA . ALA A 1 115 ? 13.602 6.500 -7.734 1.00 85.12 115 ALA A CA 1
ATOM 937 C C . ALA A 1 115 ? 12.442 7.455 -7.365 1.00 85.12 115 ALA A C 1
ATOM 939 O O . ALA A 1 115 ? 11.611 7.063 -6.545 1.00 85.12 115 ALA A O 1
ATOM 940 N N . PRO A 1 116 ? 12.294 8.649 -7.977 1.00 82.88 116 PRO A N 1
ATOM 941 C CA .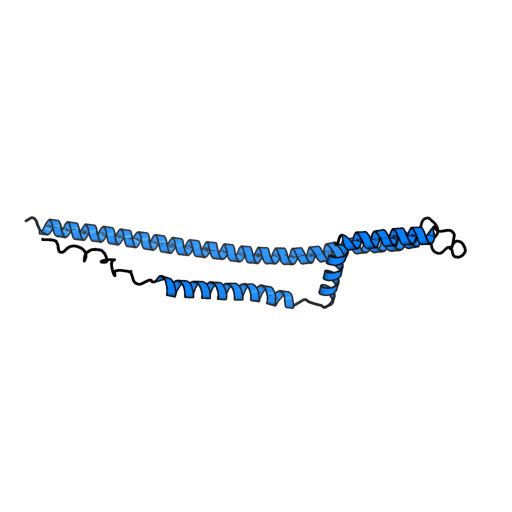 PRO A 1 116 ? 11.143 9.520 -7.736 1.00 82.88 116 PRO A CA 1
ATOM 942 C C . PRO A 1 116 ? 9.802 8.861 -8.064 1.00 82.88 116 PRO A C 1
ATOM 944 O O . PRO A 1 116 ? 8.867 8.983 -7.279 1.00 82.88 116 PRO A O 1
ATOM 947 N N . PHE A 1 117 ? 9.700 8.125 -9.177 1.00 78.88 117 PHE A N 1
ATOM 948 C CA . PHE A 1 117 ? 8.457 7.433 -9.529 1.00 78.88 117 PHE A CA 1
ATOM 949 C C . PHE A 1 117 ? 8.118 6.312 -8.550 1.00 78.88 117 PHE A C 1
ATOM 951 O O . PHE A 1 117 ? 6.960 6.185 -8.145 1.00 78.88 117 PHE A O 1
ATOM 958 N N . ILE A 1 118 ? 9.121 5.545 -8.114 1.00 82.94 118 ILE A N 1
ATOM 959 C CA . ILE A 1 118 ? 8.936 4.534 -7.072 1.00 82.94 118 ILE A CA 1
ATOM 960 C C . ILE A 1 118 ? 8.438 5.205 -5.788 1.00 82.94 118 ILE A C 1
ATOM 962 O O . ILE A 1 118 ? 7.385 4.816 -5.288 1.00 82.94 118 ILE A O 1
ATOM 966 N N . ILE A 1 119 ? 9.112 6.256 -5.308 1.00 82.69 119 ILE A N 1
ATOM 967 C CA . ILE A 1 119 ? 8.756 6.951 -4.061 1.00 82.69 119 ILE A CA 1
ATOM 968 C C . ILE A 1 119 ? 7.371 7.604 -4.157 1.00 82.69 119 ILE A C 1
ATOM 970 O O . ILE A 1 119 ? 6.604 7.529 -3.205 1.00 82.69 119 ILE A O 1
ATOM 974 N N . MET A 1 120 ? 7.000 8.194 -5.297 1.00 76.25 120 MET A N 1
ATOM 975 C CA . MET A 1 120 ? 5.660 8.758 -5.501 1.00 76.25 120 MET A CA 1
ATOM 976 C C . MET A 1 120 ? 4.578 7.674 -5.463 1.00 76.25 120 MET A C 1
ATOM 978 O O . MET A 1 120 ? 3.556 7.846 -4.797 1.00 76.25 120 MET A O 1
ATOM 982 N N . SER A 1 121 ? 4.811 6.537 -6.127 1.00 77.50 121 SER A N 1
ATOM 983 C CA . SER A 1 121 ? 3.866 5.414 -6.112 1.00 77.50 121 SER A CA 1
ATOM 984 C C . SER A 1 121 ? 3.728 4.791 -4.717 1.00 77.50 121 SER A C 1
ATOM 986 O O . SER A 1 121 ? 2.617 4.470 -4.294 1.00 77.50 121 SER A O 1
ATOM 988 N N . GLN A 1 122 ? 4.839 4.698 -3.978 1.00 80.88 122 GLN A N 1
ATOM 989 C CA . GLN A 1 122 ? 4.884 4.209 -2.602 1.00 80.88 122 GLN A CA 1
ATOM 990 C C . GLN A 1 122 ? 4.208 5.179 -1.636 1.00 80.88 122 GLN A C 1
ATOM 992 O O . GLN A 1 122 ? 3.404 4.748 -0.820 1.00 80.88 122 GLN A O 1
ATOM 997 N N . ASN A 1 123 ? 4.462 6.486 -1.749 1.00 79.25 123 ASN A N 1
ATOM 998 C CA . ASN A 1 123 ? 3.823 7.502 -0.913 1.00 79.25 123 ASN A CA 1
ATOM 999 C C . ASN A 1 123 ? 2.296 7.461 -1.071 1.00 79.25 123 ASN A C 1
ATOM 1001 O O . ASN A 1 123 ? 1.563 7.537 -0.089 1.00 79.25 123 ASN A O 1
ATOM 1005 N N . ARG A 1 124 ? 1.802 7.254 -2.299 1.00 80.88 124 ARG A N 1
ATOM 1006 C CA . ARG A 1 124 ? 0.362 7.128 -2.543 1.00 80.88 124 ARG A CA 1
ATOM 1007 C C . ARG A 1 124 ? -0.232 5.839 -1.968 1.00 80.88 124 ARG A C 1
ATOM 1009 O O . ARG A 1 124 ? -1.340 5.878 -1.441 1.00 80.88 124 ARG A O 1
ATOM 1016 N N . GLN A 1 125 ? 0.487 4.716 -2.041 1.00 79.69 125 GLN A N 1
ATOM 1017 C CA . GLN A 1 125 ? 0.083 3.476 -1.361 1.00 79.69 125 GLN A CA 1
ATOM 1018 C C . GLN A 1 125 ? 0.046 3.671 0.159 1.00 79.69 125 GLN A C 1
ATOM 1020 O O . GLN A 1 125 ? -0.995 3.449 0.762 1.00 79.69 125 GLN A O 1
ATOM 1025 N N . ALA A 1 126 ? 1.100 4.235 0.751 1.00 82.75 126 ALA A N 1
ATOM 1026 C CA . ALA A 1 126 ? 1.190 4.468 2.190 1.00 82.75 126 ALA A CA 1
ATOM 1027 C C . ALA A 1 126 ? 0.074 5.381 2.734 1.00 82.75 126 ALA A C 1
ATOM 1029 O O . ALA A 1 126 ? -0.403 5.181 3.850 1.00 82.75 126 ALA A O 1
ATOM 1030 N N . ILE A 1 127 ? -0.366 6.380 1.959 1.00 81.69 127 ILE A N 1
ATOM 1031 C CA . ILE A 1 127 ? -1.511 7.226 2.330 1.00 81.69 127 ILE A CA 1
ATOM 1032 C C . ILE A 1 127 ? -2.808 6.407 2.380 1.00 81.69 127 ILE A C 1
ATOM 1034 O O . ILE A 1 127 ? -3.579 6.566 3.329 1.00 81.69 127 ILE A O 1
ATOM 1038 N N . ARG A 1 128 ? -3.044 5.527 1.395 1.00 81.81 128 ARG A N 1
ATOM 1039 C CA . ARG A 1 128 ? -4.209 4.628 1.390 1.00 81.81 128 ARG A CA 1
ATOM 1040 C C . ARG A 1 128 ? -4.155 3.643 2.550 1.00 81.81 128 ARG A C 1
ATOM 1042 O O . ARG A 1 128 ? -5.122 3.574 3.300 1.00 81.81 128 ARG A O 1
ATOM 1049 N N . ASP A 1 129 ? -3.014 2.994 2.757 1.00 82.69 129 ASP A N 1
ATOM 1050 C CA . ASP A 1 129 ? -2.816 2.022 3.837 1.00 82.69 129 ASP A CA 1
ATOM 1051 C C . ASP A 1 129 ? -3.050 2.670 5.209 1.00 82.69 129 ASP A C 1
ATOM 1053 O O . ASP A 1 129 ? -3.723 2.114 6.075 1.00 82.69 129 ASP A O 1
ATOM 1057 N N . LYS A 1 130 ? -2.561 3.903 5.407 1.00 83.25 130 LYS A N 1
ATOM 1058 C CA . LYS A 1 130 ? -2.813 4.669 6.634 1.00 83.25 130 LYS A CA 1
ATOM 1059 C C . LYS A 1 130 ? -4.300 4.966 6.826 1.00 83.25 130 LYS A C 1
ATOM 1061 O O . LYS A 1 130 ? -4.787 4.914 7.952 1.00 83.25 130 LYS A O 1
ATOM 1066 N N . HIS A 1 131 ? -5.009 5.330 5.761 1.00 79.81 131 HIS A N 1
ATOM 1067 C CA . HIS A 1 131 ? -6.441 5.603 5.841 1.00 79.81 131 HIS A CA 1
ATOM 1068 C C . HIS A 1 131 ? -7.230 4.334 6.176 1.00 79.81 131 HIS A C 1
ATOM 1070 O O . HIS A 1 131 ? -8.079 4.366 7.064 1.00 79.81 131 HIS A O 1
ATOM 1076 N N . GLU A 1 132 ? -6.926 3.222 5.509 1.00 81.06 132 GLU A N 1
ATOM 1077 C CA . GLU A 1 132 ? -7.525 1.917 5.787 1.00 81.06 132 GLU A CA 1
ATOM 1078 C C . GLU A 1 132 ? -7.290 1.496 7.242 1.00 81.06 132 GLU A C 1
ATOM 1080 O O . GLU A 1 132 ? -8.245 1.155 7.933 1.00 81.06 132 GLU A O 1
ATOM 1085 N N . ALA A 1 133 ? -6.068 1.662 7.757 1.00 83.81 133 ALA A N 1
ATOM 1086 C CA . ALA A 1 133 ? -5.748 1.380 9.155 1.00 83.81 133 ALA A CA 1
ATOM 1087 C C . ALA A 1 133 ? -6.550 2.242 10.151 1.00 83.81 133 ALA A C 1
ATOM 1089 O O . ALA A 1 133 ? -6.961 1.757 11.202 1.00 83.81 133 ALA A O 1
ATOM 1090 N N . VAL A 1 134 ? -6.797 3.521 9.841 1.00 82.81 134 VAL A N 1
ATOM 1091 C CA . VAL A 1 134 ? -7.627 4.399 10.690 1.00 82.81 134 VAL A CA 1
ATOM 1092 C C . VAL A 1 134 ? -9.090 3.958 10.678 1.00 82.81 134 VAL A C 1
ATOM 1094 O O . VAL A 1 134 ? -9.742 3.974 11.724 1.00 82.81 134 VAL A O 1
ATOM 1097 N N . VAL A 1 135 ? -9.612 3.571 9.512 1.00 81.06 135 VAL A N 1
ATOM 1098 C CA . VAL A 1 135 ? -10.977 3.049 9.395 1.00 81.06 135 VAL A CA 1
ATOM 1099 C C . VAL A 1 135 ? -11.107 1.753 10.189 1.00 81.06 135 VAL A C 1
ATOM 1101 O O . VAL A 1 135 ? -11.986 1.674 11.043 1.00 81.06 135 VAL A O 1
ATOM 1104 N N . ASP A 1 136 ? -10.207 0.794 9.986 1.00 84.75 136 ASP A N 1
ATOM 1105 C CA . ASP A 1 136 ? -10.198 -0.484 10.704 1.00 84.75 136 ASP A CA 1
ATOM 1106 C C . ASP A 1 136 ? -10.140 -0.284 12.227 1.00 84.75 136 ASP A C 1
ATOM 1108 O O . ASP A 1 136 ? -10.983 -0.796 12.966 1.00 84.75 136 ASP A O 1
ATOM 1112 N N . PHE A 1 137 ? -9.246 0.597 12.691 1.00 87.44 137 PHE A N 1
ATOM 1113 C CA . PHE A 1 137 ? -9.173 0.981 14.099 1.00 87.44 137 PHE A CA 1
ATOM 1114 C C . PHE A 1 137 ? -10.509 1.523 14.627 1.00 87.44 137 PHE A C 1
ATOM 1116 O O . PHE A 1 137 ? -10.947 1.142 15.712 1.00 87.44 137 PHE A O 1
ATOM 1123 N N . SER A 1 138 ? -11.183 2.394 13.869 1.00 82.81 138 SER A N 1
ATOM 1124 C CA . SER A 1 138 ? -12.462 2.977 14.291 1.00 82.81 138 SER A CA 1
ATOM 1125 C C . SER A 1 138 ? -13.595 1.948 14.373 1.00 82.81 138 SER A C 1
ATOM 1127 O O . SER A 1 138 ? -14.438 2.036 15.268 1.00 82.81 138 SER A O 1
ATOM 1129 N N . ILE A 1 139 ? -13.600 0.955 13.478 1.00 83.19 139 ILE A N 1
ATOM 1130 C CA . ILE A 1 139 ? -14.565 -0.148 13.488 1.00 83.19 139 ILE A CA 1
ATOM 1131 C C . ILE A 1 139 ? -14.327 -1.018 14.718 1.00 83.19 139 ILE A C 1
ATOM 1133 O O . ILE A 1 139 ? -15.267 -1.274 15.469 1.00 83.19 139 ILE A O 1
ATOM 1137 N N . ASN A 1 140 ? -13.073 -1.409 14.956 1.00 87.56 140 ASN A N 1
ATOM 1138 C CA . ASN A 1 140 ? -12.711 -2.235 16.099 1.00 87.56 140 ASN A CA 1
ATOM 1139 C C . ASN A 1 140 ? -13.030 -1.535 17.428 1.00 87.56 140 ASN A C 1
ATOM 1141 O O . ASN A 1 140 ? -13.630 -2.134 18.313 1.00 87.56 140 ASN A O 1
ATOM 1145 N N . TYR A 1 141 ? -12.714 -0.242 17.538 1.00 88.81 141 TYR A N 1
ATOM 1146 C CA . TYR A 1 141 ? -13.048 0.556 18.718 1.00 88.81 141 TYR A CA 1
ATOM 1147 C C . TYR A 1 141 ? -14.563 0.626 18.965 1.00 88.81 141 TYR A C 1
ATOM 1149 O O . TYR A 1 141 ? -15.025 0.505 20.098 1.00 88.81 141 TYR A O 1
ATOM 1157 N N . LYS A 1 142 ? -15.366 0.784 17.906 1.00 87.62 142 LYS A N 1
ATOM 1158 C CA . LYS A 1 142 ? -16.828 0.780 18.031 1.00 87.62 142 LYS A CA 1
ATOM 1159 C C . LYS A 1 142 ? -17.363 -0.593 18.449 1.00 87.62 142 LYS A C 1
ATOM 1161 O O . LYS A 1 142 ? -18.256 -0.648 19.290 1.00 87.62 142 LYS A O 1
ATOM 1166 N N . ALA A 1 143 ? -16.818 -1.671 17.891 1.00 89.75 143 ALA A N 1
ATOM 1167 C CA . ALA A 1 143 ? -17.186 -3.032 18.266 1.00 89.75 143 ALA A CA 1
ATOM 1168 C C . ALA A 1 143 ? -16.863 -3.316 19.742 1.00 89.75 143 ALA A C 1
ATOM 1170 O O . ALA A 1 143 ? -17.673 -3.919 20.437 1.00 89.75 143 ALA A O 1
ATOM 1171 N N . GLU A 1 144 ? -15.726 -2.827 20.246 1.00 93.31 144 GLU A N 1
ATOM 1172 C CA . GLU A 1 144 ? -15.359 -2.931 21.663 1.00 93.31 144 GLU A CA 1
ATOM 1173 C C . GLU A 1 144 ? -16.386 -2.238 22.574 1.00 93.31 144 GLU A C 1
ATOM 1175 O O . GLU A 1 144 ? -16.847 -2.834 23.546 1.00 93.31 144 GLU A O 1
ATOM 1180 N N . LEU A 1 145 ? -16.809 -1.016 22.228 1.00 92.50 145 LEU A N 1
ATOM 1181 C CA . LEU A 1 145 ? -17.849 -0.296 22.975 1.00 92.50 145 LEU A CA 1
ATOM 1182 C C . LEU A 1 145 ? -19.201 -1.022 22.956 1.00 92.50 145 LEU A C 1
ATOM 1184 O O . LEU A 1 145 ? -19.903 -1.046 23.964 1.00 92.50 145 LEU A O 1
ATOM 1188 N N . GLU A 1 146 ? -19.575 -1.604 21.819 1.00 92.31 146 GLU A N 1
ATOM 1189 C CA . GLU A 1 146 ? -20.819 -2.365 21.689 1.00 92.31 146 GLU A CA 1
ATOM 1190 C C . GLU A 1 146 ? -20.773 -3.666 22.506 1.00 92.31 146 GLU A C 1
ATOM 1192 O O . GLU A 1 146 ? -21.756 -4.021 23.150 1.00 92.31 146 GLU A O 1
ATOM 1197 N N . ILE A 1 147 ? -19.619 -4.340 22.568 1.00 94.69 147 ILE A N 1
ATOM 1198 C CA . ILE A 1 147 ? -19.415 -5.508 23.437 1.00 94.69 147 ILE A CA 1
ATOM 1199 C C . ILE A 1 147 ? -19.549 -5.123 24.916 1.00 94.69 147 ILE A C 1
ATOM 1201 O O . ILE A 1 147 ? -20.214 -5.843 25.660 1.00 94.69 147 ILE A O 1
ATOM 1205 N N . ASP A 1 148 ? -18.964 -4.003 25.345 1.00 94.94 148 ASP A N 1
ATOM 1206 C CA . ASP A 1 148 ? -19.101 -3.505 26.724 1.00 94.94 148 ASP A CA 1
ATOM 1207 C C . ASP A 1 148 ? -20.569 -3.188 27.073 1.00 94.94 148 ASP A C 1
ATOM 1209 O O . ASP A 1 148 ? -21.055 -3.543 28.151 1.00 94.94 148 ASP A O 1
ATOM 1213 N N . ASP A 1 149 ? -21.318 -2.586 26.146 1.00 94.00 149 ASP A N 1
ATOM 1214 C CA . ASP A 1 149 ? -22.754 -2.336 26.320 1.00 94.00 149 ASP A CA 1
ATOM 1215 C C . ASP A 1 149 ? -23.562 -3.641 26.435 1.00 94.00 149 ASP A C 1
ATOM 1217 O O . ASP A 1 149 ? -24.370 -3.811 27.353 1.00 94.00 149 ASP A O 1
ATOM 1221 N N . LEU A 1 150 ? -23.287 -4.618 25.565 1.00 95.69 150 LEU A N 1
ATOM 1222 C CA . LEU A 1 150 ? -23.906 -5.942 25.636 1.00 95.69 150 LEU A CA 1
ATOM 1223 C C . LEU A 1 150 ? -23.587 -6.654 26.956 1.00 95.69 150 LEU A C 1
ATOM 1225 O O . LEU A 1 150 ? -24.478 -7.259 27.553 1.00 95.69 150 LEU A O 1
ATOM 1229 N N . GLN A 1 151 ? -22.351 -6.558 27.453 1.00 96.88 151 GLN A N 1
ATOM 1230 C CA . GLN A 1 151 ? -21.959 -7.123 28.747 1.00 96.88 151 GLN A CA 1
ATOM 1231 C C . GLN A 1 151 ? -22.733 -6.489 29.906 1.00 96.88 151 GLN A C 1
ATOM 1233 O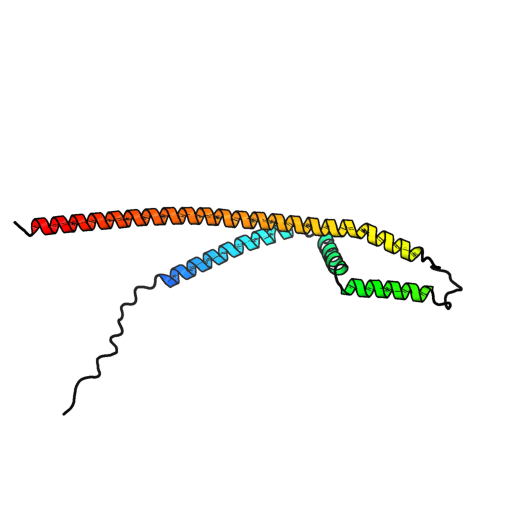 O . GLN A 1 151 ? -23.210 -7.206 30.789 1.00 96.88 151 GLN A O 1
ATOM 1238 N N . LYS A 1 152 ? -22.927 -5.166 29.891 1.00 95.19 152 LYS A N 1
ATOM 1239 C CA . LYS A 1 152 ? -23.745 -4.467 30.895 1.00 95.19 152 LYS A CA 1
ATOM 1240 C C . LYS A 1 152 ? -25.195 -4.935 30.869 1.00 95.19 152 LYS A C 1
ATOM 1242 O O . LYS A 1 152 ? -25.771 -5.194 31.927 1.00 95.19 152 LYS A O 1
ATOM 1247 N N . HIS A 1 153 ? -25.779 -5.082 29.681 1.00 93.12 153 HIS A N 1
ATOM 1248 C CA . HIS A 1 153 ? -27.137 -5.601 29.539 1.00 93.12 153 HIS A CA 1
ATOM 1249 C C . HIS A 1 153 ? -27.259 -7.054 30.015 1.00 93.12 153 HIS A C 1
ATOM 1251 O O . HIS A 1 153 ? -28.207 -7.371 30.733 1.00 93.12 153 HIS A O 1
ATOM 1257 N N . LEU A 1 154 ? -26.292 -7.920 29.696 1.00 96.31 154 LEU A N 1
ATOM 1258 C CA . LEU A 1 154 ? -26.257 -9.299 30.195 1.00 96.31 154 LEU A CA 1
ATOM 1259 C C . LEU A 1 154 ? -26.185 -9.345 31.723 1.00 96.31 154 LEU A C 1
ATOM 1261 O O . LEU A 1 154 ? -26.987 -10.036 32.346 1.00 96.31 154 LEU A O 1
ATOM 1265 N N . HIS A 1 155 ? -25.306 -8.549 32.334 1.00 96.19 155 HIS A N 1
ATOM 1266 C CA . HIS A 1 155 ? -25.200 -8.486 33.789 1.00 96.19 155 HIS A CA 1
ATOM 1267 C C . HIS A 1 155 ? -26.495 -7.984 34.445 1.00 96.19 155 HIS A C 1
ATOM 1269 O O . HIS A 1 155 ? -26.931 -8.498 35.474 1.00 96.19 155 HIS A O 1
ATOM 1275 N N . HIS A 1 156 ? -27.166 -7.007 33.829 1.00 94.12 156 HIS A N 1
ATOM 1276 C CA . HIS A 1 156 ? -28.465 -6.542 34.308 1.00 94.12 156 HIS A CA 1
ATOM 1277 C C . HIS A 1 156 ? -29.529 -7.650 34.268 1.00 94.12 156 HIS A C 1
ATOM 1279 O O . HIS A 1 156 ? -30.287 -7.809 35.226 1.00 94.12 156 HIS A O 1
ATOM 1285 N N . LEU A 1 157 ? -29.566 -8.441 33.192 1.00 94.94 157 LEU A N 1
ATOM 1286 C CA . LEU A 1 157 ? -30.471 -9.586 33.075 1.00 94.94 157 LEU A CA 1
ATOM 1287 C C . LEU A 1 157 ? -30.151 -10.678 34.105 1.00 94.94 157 LEU A C 1
ATOM 1289 O O . LEU A 1 157 ? -31.076 -11.214 34.712 1.00 94.94 157 LEU A O 1
ATOM 1293 N N . GLU A 1 158 ? -28.874 -10.973 34.361 1.00 95.50 158 GLU A N 1
ATOM 1294 C CA . GLU A 1 158 ? -28.459 -11.915 35.413 1.00 95.50 158 GLU A CA 1
ATOM 1295 C C . GLU A 1 158 ? -28.990 -11.498 36.790 1.00 95.50 158 GLU A C 1
ATOM 1297 O O . GLU A 1 158 ? -29.533 -12.325 37.527 1.00 95.50 158 GLU A O 1
ATOM 1302 N N . LEU A 1 159 ? -28.904 -10.204 37.118 1.00 94.94 159 LEU A N 1
ATOM 1303 C CA . LEU A 1 159 ? -29.436 -9.663 38.369 1.00 94.94 159 LEU A CA 1
ATOM 1304 C C . LEU A 1 159 ? -30.964 -9.782 38.448 1.00 94.94 159 LEU A C 1
ATOM 1306 O O . LEU A 1 159 ? -31.488 -10.180 39.489 1.00 94.94 159 LEU A O 1
ATOM 1310 N N . GLN A 1 160 ? -31.686 -9.486 37.361 1.00 94.69 160 GLN A N 1
ATOM 1311 C CA . GLN A 1 160 ? -33.144 -9.660 37.316 1.00 94.69 160 GLN A CA 1
ATOM 1312 C C . GLN A 1 160 ? -33.551 -11.127 37.518 1.00 94.69 160 GLN A C 1
ATOM 1314 O O . GLN A 1 160 ? -34.475 -11.414 38.279 1.00 94.69 160 GLN A O 1
ATOM 1319 N N . VAL A 1 161 ? -32.851 -12.066 36.873 1.00 95.06 161 VAL A N 1
ATOM 1320 C CA . VAL A 1 161 ? -33.104 -13.508 37.026 1.00 95.06 161 VAL A CA 1
ATOM 1321 C C . VAL A 1 161 ? -32.843 -13.957 38.465 1.00 95.06 161 VAL A C 1
ATOM 1323 O O . VAL A 1 161 ? -33.651 -14.702 39.027 1.00 95.06 161 VAL A O 1
ATOM 1326 N N . ALA A 1 162 ? -31.764 -13.476 39.089 1.00 92.94 162 ALA A N 1
ATOM 1327 C CA . ALA A 1 162 ? -31.456 -13.774 40.485 1.00 92.94 162 ALA A CA 1
ATOM 1328 C C . ALA A 1 162 ? -32.544 -13.259 41.447 1.00 92.94 162 ALA A C 1
ATOM 1330 O O . ALA A 1 162 ? -32.940 -13.979 42.369 1.00 92.94 162 ALA A O 1
ATOM 1331 N N . ASP A 1 163 ? -33.074 -12.054 41.217 1.00 93.50 163 ASP A N 1
ATOM 1332 C CA . ASP A 1 163 ? -34.142 -11.482 42.045 1.00 93.50 163 ASP A CA 1
ATOM 1333 C C . ASP A 1 163 ? -35.470 -12.238 41.881 1.00 93.50 163 ASP A C 1
ATOM 1335 O O . ASP A 1 163 ? -36.118 -12.584 42.871 1.00 93.50 163 ASP A O 1
ATOM 1339 N N . ILE A 1 164 ? -35.836 -12.606 40.646 1.00 93.88 164 ILE A N 1
ATOM 1340 C CA . ILE A 1 164 ? -37.005 -13.461 40.376 1.00 93.88 164 ILE A CA 1
ATOM 1341 C C . ILE A 1 164 ? -36.868 -14.804 41.103 1.00 93.88 164 ILE A C 1
ATOM 1343 O O . ILE A 1 164 ? -37.816 -15.254 41.752 1.00 93.88 164 ILE A O 1
ATOM 1347 N N . HIS A 1 165 ? -35.691 -15.433 41.036 1.00 90.75 165 HIS A N 1
ATOM 1348 C CA . HIS A 1 165 ? -35.427 -16.694 41.725 1.00 90.75 165 HIS A CA 1
ATOM 1349 C C . HIS A 1 165 ? -35.580 -16.551 43.249 1.00 90.75 165 HIS A C 1
ATOM 1351 O O . HIS A 1 165 ? -36.222 -17.379 43.901 1.00 90.75 165 HIS A O 1
ATOM 1357 N N . HIS A 1 166 ? -35.059 -15.466 43.825 1.00 89.75 166 HIS A N 1
ATOM 1358 C CA . HIS A 1 166 ? -35.209 -15.170 45.247 1.00 89.75 166 HIS A CA 1
ATOM 1359 C C . HIS A 1 166 ? -36.675 -14.900 45.643 1.00 89.75 166 HIS A C 1
ATOM 1361 O O . HIS A 1 166 ? -37.143 -15.416 46.663 1.00 89.75 166 HIS A O 1
ATOM 1367 N N . MET A 1 167 ? -37.435 -14.156 44.830 1.00 89.38 167 MET A N 1
ATOM 1368 C CA . MET A 1 167 ? -38.869 -13.930 45.045 1.00 89.38 167 MET A CA 1
ATOM 1369 C C . MET A 1 167 ? -39.673 -15.234 45.004 1.00 89.38 167 MET A C 1
ATOM 1371 O O . MET A 1 167 ? -40.504 -15.454 45.888 1.00 89.38 167 MET A O 1
ATOM 1375 N N . LEU A 1 168 ? -39.400 -16.120 44.039 1.00 87.00 168 LEU A N 1
ATOM 1376 C CA . LEU A 1 168 ? -40.040 -17.436 43.947 1.00 87.00 168 LEU A CA 1
ATOM 1377 C C . LEU A 1 168 ? -39.789 -18.276 45.203 1.00 87.00 168 LEU A C 1
ATOM 1379 O O . LEU A 1 168 ? -40.736 -18.822 45.768 1.00 87.00 168 LEU A O 1
ATOM 1383 N N . HIS A 1 169 ? -38.548 -18.313 45.696 1.00 83.75 169 HIS A N 1
ATOM 1384 C CA . HIS A 1 169 ? -38.213 -19.039 46.923 1.00 83.75 169 HIS A CA 1
ATOM 1385 C C . HIS A 1 169 ? -38.978 -18.495 48.144 1.00 83.75 169 HIS A C 1
ATOM 1387 O O . HIS A 1 169 ? -39.468 -19.260 48.975 1.00 83.75 169 HIS A O 1
ATOM 1393 N N . LYS A 1 170 ? -39.139 -17.168 48.233 1.00 82.50 170 LYS A N 1
ATOM 1394 C CA . LYS A 1 170 ? -39.893 -16.494 49.305 1.00 82.50 170 LYS A CA 1
ATOM 1395 C C . LYS A 1 170 ? -41.398 -16.765 49.257 1.00 82.50 170 LYS A C 1
ATOM 1397 O O . LYS A 1 170 ? -42.047 -16.833 50.300 1.00 82.50 170 LYS A O 1
ATOM 1402 N N . VAL A 1 171 ? -41.974 -16.856 48.059 1.00 84.94 171 VAL A N 1
ATOM 1403 C CA . VAL A 1 171 ? -43.394 -17.196 47.882 1.00 84.94 171 VAL A CA 1
ATOM 1404 C C . VAL A 1 171 ? -43.629 -18.653 48.270 1.00 84.94 171 VAL A C 1
ATOM 1406 O O . VAL A 1 171 ? -44.559 -18.928 49.027 1.00 84.94 171 VAL A O 1
ATOM 1409 N N . HIS A 1 172 ? -42.743 -19.556 47.842 1.00 74.56 172 HIS A N 1
ATOM 1410 C CA . HIS A 1 172 ? -42.831 -20.978 48.165 1.00 74.56 172 HIS A CA 1
ATOM 1411 C C . HIS A 1 172 ? -42.728 -21.231 49.677 1.00 74.56 172 HIS A C 1
ATOM 1413 O O . HIS A 1 172 ? -43.552 -21.951 50.234 1.00 74.56 172 HIS A O 1
ATOM 1419 N N . SER A 1 173 ? -41.799 -20.559 50.373 1.00 76.06 173 SER A N 1
ATOM 1420 C CA . SER A 1 173 ? -41.656 -20.689 51.832 1.00 76.06 173 SER A CA 1
ATOM 1421 C C . SER A 1 173 ? -42.862 -20.156 52.616 1.00 76.06 173 SER A C 1
ATOM 1423 O O . SER A 1 173 ? -43.189 -20.673 53.677 1.00 76.06 173 SER A O 1
ATOM 1425 N N . LYS A 1 174 ? -43.549 -19.123 52.107 1.00 70.44 174 LYS A N 1
ATOM 1426 C CA . LYS A 1 174 ? -44.781 -18.601 52.727 1.00 70.44 174 LYS A CA 1
ATOM 1427 C C . LYS A 1 174 ? -46.001 -19.493 52.489 1.00 70.44 174 LYS A C 1
ATOM 1429 O O . LYS A 1 174 ? -46.951 -19.424 53.266 1.00 70.44 174 LYS A O 1
ATOM 1434 N N . GLN A 1 175 ? -46.016 -20.272 51.407 1.00 66.56 175 GLN A N 1
ATOM 1435 C CA . GLN A 1 175 ? -47.083 -21.240 51.145 1.00 66.56 175 GLN A CA 1
ATOM 1436 C C . GLN A 1 175 ? -46.947 -22.470 52.045 1.00 66.56 175 GLN A C 1
ATOM 1438 O O . GLN A 1 175 ? -47.941 -22.873 52.639 1.00 66.56 175 GLN A O 1
ATOM 1443 N N . THR A 1 176 ? -45.732 -22.987 52.245 1.00 60.66 176 THR A N 1
ATOM 1444 C CA . THR A 1 176 ? -45.488 -24.128 53.145 1.00 60.66 176 THR A CA 1
ATOM 1445 C C . THR A 1 176 ? -45.742 -23.806 54.621 1.00 60.66 176 THR A C 1
ATOM 1447 O O . THR A 1 176 ? -46.199 -24.671 55.359 1.00 60.66 176 THR A O 1
ATOM 1450 N N . GLU A 1 177 ? -45.526 -22.562 55.057 1.00 59.66 177 GLU A N 1
ATOM 1451 C CA . GLU A 1 177 ? -45.818 -22.121 56.434 1.00 59.66 177 GLU A CA 1
ATOM 1452 C C . GLU A 1 177 ? -47.325 -21.910 56.697 1.00 59.66 177 GLU A C 1
ATOM 1454 O O . GLU A 1 177 ? -47.776 -21.984 57.835 1.00 59.66 177 GLU A O 1
ATOM 1459 N N . LYS A 1 178 ? -48.137 -21.687 55.652 1.00 57.03 178 LYS A N 1
ATOM 1460 C CA . LYS A 1 178 ? -49.605 -21.589 55.766 1.00 57.03 178 LYS A CA 1
ATOM 1461 C C . LYS A 1 178 ? -50.325 -22.941 55.748 1.00 57.03 178 LYS A C 1
ATOM 1463 O O . LYS A 1 178 ? -51.504 -22.982 56.091 1.00 57.03 178 LYS A O 1
ATOM 1468 N N . GLU A 1 179 ? -49.658 -24.010 55.321 1.00 53.16 179 GLU A N 1
ATOM 1469 C CA . GLU A 1 179 ? -50.263 -25.337 55.140 1.00 53.16 179 GLU A CA 1
ATOM 1470 C C . GLU A 1 179 ? -50.038 -26.281 56.338 1.00 53.16 179 GLU A C 1
ATOM 1472 O O . GLU A 1 179 ? -50.630 -27.355 56.386 1.00 53.16 179 GLU A O 1
ATOM 1477 N N . ASN A 1 180 ? -49.249 -25.872 57.340 1.00 46.25 180 ASN A N 1
ATOM 1478 C CA . ASN A 1 180 ? -49.026 -26.643 58.565 1.00 46.25 180 ASN A CA 1
ATOM 1479 C C . ASN A 1 180 ? -49.370 -25.799 59.816 1.00 46.25 180 ASN A C 1
ATOM 1481 O O . ASN A 1 180 ? -48.538 -24.986 60.224 1.00 46.25 180 ASN A O 1
ATOM 1485 N N . PRO A 1 181 ? -50.594 -25.924 60.370 1.00 50.09 181 PRO A N 1
ATOM 1486 C CA . PRO A 1 181 ? -51.033 -25.196 61.565 1.00 50.09 181 PRO A CA 1
ATOM 1487 C C . PRO A 1 181 ? -50.401 -25.698 62.871 1.00 50.09 181 PRO A C 1
ATOM 1489 O O . PRO A 1 181 ? -50.022 -26.890 62.947 1.00 50.09 181 PRO A O 1
#

Radius of gyration: 38.88 Å; chains: 1; bounding box: 91×76×104 Å

Secondary structure (DSSP, 8-state):
------S-S----------THHHHHHHHHHHHHHHHHHHHHHHHHHHTTS--HHHHHHHHHHHHHTSHHHHHHHHHHHHHHHHHHHSGGGTTS-SS-TTTHHHHHHHHHHHHHHHHHHHHHHHHHHHHHHHHHHHHHHHHHHHHHHHHHHHHHHHHHHHHHHHHHHHHHHHHHHHHHHS--

pLDDT: mean 73.54, std 15.99, range [39.5, 96.88]

Sequence (181 aa):
MKDPKSEQDQEVNKNSVPTISDAHADRIDRLVDEYKSHILTQLNAREYRETTRSDHLADKVALFAGSWKFIIIFTSFLTFWMVWNTLSFTSALHFDVAPFILLNLILSFTAAFQAPFIIMSQNRQAIRDKHEAVVDFSINYKAELEIDDLQKHLHHLELQVADIHHMLHKVHSKQTEKENP

Foldseek 3Di:
DDDPDDPPDPPPDPPDDPCPPPVVVVVVVVVVVVVVVVVVCVVVVVVPPPVDVVVVVLVVVVVLVPDPVNVVVVVVVVVVVCVVQPPCVCVVPNPADPVGPPVVVVVVVVVVVPVVSVVVVVVVVVVVVVVVVVVVVVVVVVVVVVVVVVVVVVVVVVVVVVVVVVVVVVVVVVVVVVVPD